Protein AF-A0A356BZJ9-F1 (afdb_monomer_lite)

Secondary structure (DSSP, 8-state):
-----S-TTHHHH--PPPHHHHHHHHHH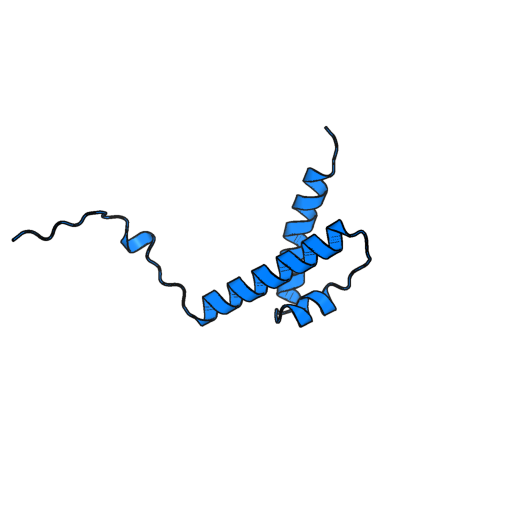HHHHHHHHHHHHHT----HHHHHHHHT--HHHHHHHHHHHHHHHHHHSS--

Structure (mmCIF, N/CA/C/O backbone):
data_AF-A0A356BZJ9-F1
#
_entry.id   AF-A0A356BZJ9-F1
#
loop_
_atom_site.group_PDB
_atom_site.id
_atom_site.type_symbol
_atom_site.label_atom_id
_atom_site.label_alt_id
_atom_site.label_comp_id
_atom_site.label_asym_id
_atom_site.label_entity_id
_atom_site.label_seq_id
_atom_site.pdbx_PDB_ins_code
_atom_site.Cartn_x
_atom_site.Cartn_y
_atom_site.Cartn_z
_atom_site.occupancy
_atom_site.B_iso_or_equiv
_atom_site.auth_seq_id
_atom_site.auth_comp_id
_atom_site.auth_asym_id
_atom_site.auth_atom_id
_atom_site.pdbx_PDB_model_num
ATOM 1 N N . GLY A 1 1 ? 10.188 12.627 -48.010 1.00 44.53 1 GLY A N 1
ATOM 2 C CA . GLY A 1 1 ? 8.904 12.845 -47.312 1.00 44.53 1 GLY A CA 1
ATOM 3 C C . GLY A 1 1 ? 9.181 13.346 -45.910 1.00 44.53 1 GLY A C 1
ATOM 4 O O . GLY A 1 1 ? 10.124 12.859 -45.301 1.00 44.53 1 GLY A O 1
ATOM 5 N N . LYS A 1 2 ? 8.441 14.349 -45.421 1.00 53.16 2 LYS A N 1
ATOM 6 C CA . LYS A 1 2 ? 8.619 14.887 -44.060 1.00 53.16 2 LYS A CA 1
ATOM 7 C C . LYS A 1 2 ? 7.910 13.975 -43.050 1.00 53.16 2 LYS A C 1
ATOM 9 O O . LYS A 1 2 ? 6.739 13.663 -43.239 1.00 53.16 2 LYS A O 1
ATOM 14 N N . LYS A 1 3 ? 8.630 13.541 -42.010 1.00 59.44 3 LYS A N 1
ATOM 15 C CA . LYS A 1 3 ? 8.103 12.740 -40.892 1.00 59.44 3 LYS A CA 1
ATOM 16 C C . LYS A 1 3 ? 7.080 13.597 -40.132 1.00 59.44 3 LYS A C 1
ATOM 18 O O . LYS A 1 3 ? 7.450 14.622 -39.567 1.00 59.44 3 LYS A O 1
ATOM 23 N N . LEU A 1 4 ? 5.804 13.217 -40.174 1.00 57.44 4 LEU A N 1
ATOM 24 C CA . LEU A 1 4 ? 4.746 13.838 -39.375 1.00 57.44 4 LEU A CA 1
ATOM 25 C C . LEU A 1 4 ? 4.953 13.433 -37.912 1.00 57.44 4 LEU A C 1
ATOM 27 O O . LEU A 1 4 ? 4.718 12.284 -37.553 1.00 57.44 4 LEU A O 1
ATOM 31 N N . VAL A 1 5 ? 5.429 14.364 -37.086 1.00 64.44 5 VAL A N 1
ATOM 32 C CA . VAL A 1 5 ? 5.433 14.210 -35.627 1.00 64.44 5 VAL A CA 1
ATOM 33 C C . VAL A 1 5 ? 4.053 14.645 -35.144 1.00 64.44 5 VAL A C 1
ATOM 35 O O . VAL A 1 5 ? 3.729 15.829 -35.174 1.00 64.44 5 VAL A O 1
ATOM 38 N N . THR A 1 6 ? 3.208 13.680 -34.788 1.00 69.38 6 THR A N 1
ATOM 39 C CA . THR A 1 6 ? 1.790 13.899 -34.456 1.00 69.38 6 THR A CA 1
ATOM 40 C C . THR A 1 6 ? 1.571 14.428 -33.039 1.00 69.38 6 THR A C 1
ATOM 42 O O . THR A 1 6 ? 0.523 15.010 -32.772 1.00 69.38 6 THR A O 1
ATOM 45 N N . ASN A 1 7 ? 2.553 14.285 -32.143 1.00 72.00 7 ASN A N 1
ATOM 46 C CA . ASN A 1 7 ? 2.526 14.887 -30.813 1.00 72.00 7 ASN A CA 1
ATOM 47 C C . ASN A 1 7 ? 3.962 15.115 -30.287 1.00 72.00 7 ASN A C 1
ATOM 49 O O . ASN A 1 7 ? 4.628 14.142 -29.933 1.00 72.00 7 ASN A O 1
ATOM 53 N N . PRO A 1 8 ? 4.448 16.369 -30.196 1.00 69.62 8 PRO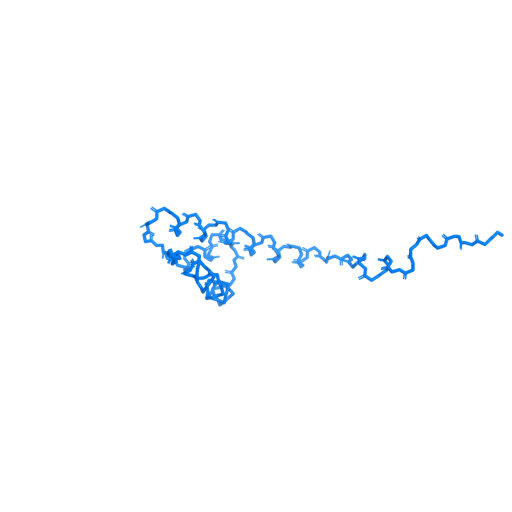 A N 1
ATOM 54 C CA . PRO A 1 8 ? 5.803 16.680 -29.724 1.00 69.62 8 PRO A CA 1
ATOM 55 C C . PRO A 1 8 ? 6.010 16.411 -28.224 1.00 69.62 8 PRO A C 1
ATOM 57 O O . PRO A 1 8 ? 7.134 16.490 -27.744 1.00 69.62 8 PRO A O 1
ATOM 60 N N . TYR A 1 9 ? 4.943 16.094 -27.484 1.00 73.94 9 TYR A N 1
ATOM 61 C CA . TYR A 1 9 ? 4.992 15.771 -26.060 1.00 73.94 9 TYR A CA 1
ATOM 62 C C . TYR A 1 9 ? 4.827 14.273 -25.776 1.00 73.94 9 TYR A C 1
ATOM 64 O O . TYR A 1 9 ? 4.937 13.879 -24.621 1.00 73.94 9 TYR A O 1
ATOM 72 N N . ALA A 1 10 ? 4.576 13.427 -26.785 1.00 69.31 10 ALA A N 1
ATOM 73 C CA . ALA A 1 10 ? 4.385 11.986 -26.580 1.00 69.31 10 ALA A CA 1
ATOM 74 C C . ALA A 1 10 ? 5.578 11.341 -25.855 1.00 69.31 10 ALA A C 1
ATOM 76 O O . ALA A 1 10 ? 5.389 10.592 -24.905 1.00 69.31 10 ALA A O 1
ATOM 77 N N . GLU A 1 11 ? 6.802 11.744 -26.202 1.00 65.31 11 GLU A N 1
ATOM 78 C CA . GLU A 1 11 ? 8.042 11.255 -25.581 1.00 65.31 11 GLU A CA 1
ATOM 79 C C . GLU A 1 11 ? 8.156 11.590 -24.080 1.00 65.31 11 GLU A C 1
ATOM 81 O O . GLU A 1 11 ? 8.906 10.944 -23.351 1.00 65.31 11 GLU A O 1
ATOM 86 N N . ILE A 1 12 ? 7.407 12.585 -23.592 1.00 68.62 12 ILE A N 1
ATOM 87 C CA . ILE A 1 12 ? 7.386 12.957 -22.169 1.00 68.62 12 ILE A CA 1
ATOM 88 C C . ILE A 1 12 ? 6.518 11.981 -21.365 1.00 68.62 12 ILE A C 1
ATOM 90 O O . ILE A 1 12 ? 6.798 11.747 -20.187 1.00 68.62 12 ILE A O 1
ATOM 94 N N . PHE A 1 13 ? 5.486 11.415 -21.996 1.00 66.88 13 PHE A N 1
ATOM 95 C CA . PHE A 1 13 ? 4.479 10.573 -21.350 1.00 66.88 13 PHE A CA 1
ATOM 96 C C . PHE A 1 13 ? 4.649 9.076 -21.651 1.00 66.88 13 PHE A C 1
ATOM 98 O O . PHE A 1 13 ? 4.231 8.262 -20.835 1.00 66.88 13 PHE A O 1
ATOM 105 N N . ASP A 1 14 ? 5.345 8.705 -22.731 1.00 62.81 14 ASP A N 1
ATOM 106 C CA . ASP A 1 14 ? 5.746 7.324 -23.058 1.00 62.81 14 ASP A CA 1
ATOM 107 C C . ASP A 1 14 ? 6.996 6.877 -22.276 1.00 62.81 14 ASP A C 1
ATOM 109 O O . ASP A 1 14 ? 7.918 6.242 -22.797 1.00 62.81 14 ASP A O 1
ATOM 113 N N . LYS A 1 15 ? 7.061 7.200 -20.981 1.00 67.50 15 LYS A N 1
ATOM 114 C CA . LYS A 1 15 ? 8.072 6.590 -20.116 1.00 67.50 15 LYS A CA 1
ATOM 115 C C . LYS A 1 15 ? 7.624 5.175 -19.795 1.00 67.50 15 LYS A C 1
ATOM 117 O O . LYS A 1 15 ? 6.813 4.969 -18.896 1.00 67.50 15 LYS A O 1
ATOM 122 N N . ALA A 1 16 ? 8.166 4.211 -20.535 1.00 68.75 16 ALA A N 1
ATOM 123 C CA . ALA A 1 16 ? 8.024 2.802 -20.209 1.00 68.75 16 ALA A CA 1
ATOM 124 C C . ALA A 1 16 ? 8.461 2.578 -18.753 1.00 68.75 16 ALA A C 1
ATOM 126 O O . ALA A 1 16 ? 9.607 2.843 -18.382 1.00 68.75 16 ALA A O 1
ATOM 127 N N . VAL A 1 17 ? 7.522 2.136 -17.921 1.00 78.75 17 VAL A N 1
ATOM 128 C CA . VAL A 1 17 ? 7.802 1.707 -16.553 1.00 78.75 17 VAL A CA 1
ATOM 129 C C . VAL A 1 17 ? 8.542 0.377 -16.654 1.00 78.75 17 VAL A C 1
ATOM 131 O O . VAL A 1 17 ? 8.110 -0.514 -17.387 1.00 78.75 17 VAL A O 1
ATOM 134 N N . SER A 1 18 ? 9.683 0.248 -15.975 1.00 86.50 18 SER A N 1
ATOM 135 C CA . SER A 1 18 ? 10.405 -1.024 -15.979 1.00 86.50 18 SER A CA 1
ATOM 136 C C . SER A 1 18 ? 9.562 -2.110 -15.292 1.00 86.50 18 SER A C 1
ATOM 138 O O . SER A 1 18 ? 8.753 -1.780 -14.418 1.00 86.50 18 SER A O 1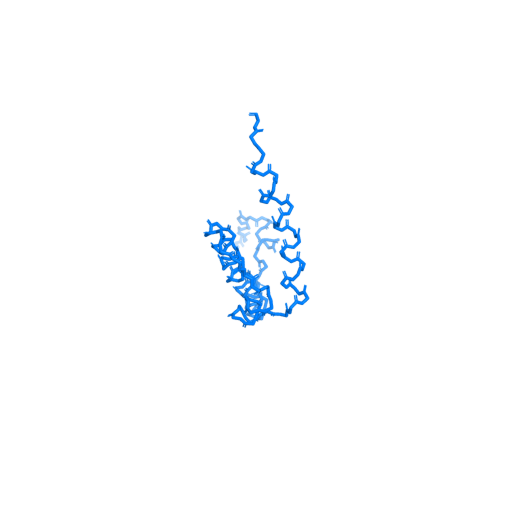
ATOM 140 N N . PRO A 1 19 ? 9.724 -3.397 -15.641 1.00 86.81 19 PRO A N 1
ATOM 141 C CA . PRO A 1 19 ? 8.976 -4.479 -15.001 1.00 86.81 19 PRO A CA 1
ATOM 142 C C . PRO A 1 19 ? 9.119 -4.491 -13.474 1.00 86.81 19 PRO A C 1
ATOM 144 O O . PRO A 1 19 ? 8.146 -4.725 -12.762 1.00 86.81 19 PRO A O 1
ATOM 147 N N . GLU A 1 20 ? 10.309 -4.170 -12.965 1.00 86.44 20 GLU A N 1
ATOM 148 C CA . GLU A 1 20 ? 10.585 -4.071 -11.530 1.00 86.44 20 GLU A CA 1
ATOM 149 C C . GLU A 1 20 ? 9.748 -2.957 -10.903 1.00 86.44 20 GLU A C 1
ATOM 151 O O . GLU A 1 20 ? 9.083 -3.160 -9.888 1.00 86.44 20 GLU A O 1
ATOM 156 N N . LYS A 1 21 ? 9.710 -1.789 -11.557 1.00 86.88 21 LYS A N 1
ATOM 157 C CA . LYS A 1 21 ? 8.936 -0.655 -11.065 1.00 86.88 21 LYS A CA 1
ATOM 158 C C . LYS A 1 21 ? 7.432 -0.910 -11.131 1.00 86.88 21 LYS A C 1
ATOM 160 O O . LYS A 1 21 ? 6.701 -0.457 -10.253 1.00 86.88 21 LYS A O 1
ATOM 165 N N . GLN A 1 22 ? 6.972 -1.642 -12.141 1.00 89.88 22 GLN A N 1
ATOM 166 C CA . GLN A 1 22 ? 5.581 -2.070 -12.226 1.00 89.88 22 GLN A CA 1
ATOM 167 C C . GLN A 1 22 ? 5.233 -3.026 -11.077 1.00 89.88 22 GLN A C 1
ATOM 169 O O . GLN A 1 22 ? 4.204 -2.840 -10.435 1.00 89.88 22 GLN A O 1
ATOM 174 N N . GLY A 1 23 ? 6.125 -3.965 -10.746 1.00 90.19 23 GLY A N 1
ATOM 175 C CA . GLY A 1 23 ? 5.957 -4.863 -9.602 1.00 90.19 23 GLY A CA 1
ATOM 176 C C . GLY A 1 23 ? 5.824 -4.122 -8.268 1.00 90.19 23 GLY A C 1
ATOM 177 O O . GLY A 1 23 ? 4.935 -4.439 -7.478 1.00 90.19 23 GLY A O 1
ATOM 178 N N . GLU A 1 24 ? 6.637 -3.086 -8.039 1.00 89.44 24 GLU A N 1
ATOM 179 C CA . GLU A 1 24 ? 6.514 -2.226 -6.850 1.00 89.44 24 GLU A CA 1
ATOM 180 C C . GLU A 1 24 ? 5.151 -1.520 -6.778 1.00 89.44 24 GLU A C 1
ATOM 182 O O . GLU A 1 24 ? 4.537 -1.442 -5.711 1.00 89.44 24 GLU A O 1
ATOM 187 N N . ILE A 1 25 ? 4.666 -1.003 -7.912 1.00 90.38 25 ILE A N 1
ATOM 188 C CA . ILE A 1 25 ? 3.363 -0.329 -8.002 1.00 90.38 25 ILE A CA 1
ATOM 189 C C . ILE A 1 25 ? 2.232 -1.317 -7.711 1.00 90.38 25 ILE A C 1
ATOM 191 O O . ILE A 1 25 ? 1.316 -1.005 -6.949 1.00 90.38 25 ILE A O 1
ATOM 195 N N . ASP A 1 26 ? 2.303 -2.515 -8.283 1.00 93.50 26 ASP A N 1
ATOM 196 C CA . ASP A 1 26 ? 1.288 -3.546 -8.099 1.00 93.50 26 ASP A CA 1
ATOM 197 C C . ASP A 1 26 ? 1.227 -4.007 -6.636 1.00 93.50 26 ASP A C 1
ATOM 199 O O . ASP A 1 26 ? 0.136 -4.155 -6.083 1.00 93.50 26 ASP A O 1
ATOM 203 N N . ALA A 1 27 ? 2.379 -4.163 -5.979 1.00 93.50 27 ALA A N 1
ATOM 204 C CA . ALA A 1 27 ? 2.457 -4.509 -4.562 1.00 93.50 27 ALA A CA 1
ATOM 205 C C . ALA A 1 27 ? 1.870 -3.407 -3.661 1.00 93.50 27 ALA A C 1
ATOM 207 O O . ALA A 1 27 ? 1.050 -3.686 -2.782 1.00 93.50 27 ALA A O 1
ATOM 208 N N . ALA A 1 28 ? 2.191 -2.139 -3.938 1.00 92.88 28 ALA A N 1
ATOM 209 C CA . ALA A 1 28 ? 1.603 -1.003 -3.231 1.00 92.88 28 ALA A CA 1
ATOM 210 C C . ALA A 1 28 ? 0.075 -0.924 -3.416 1.00 92.88 28 ALA A C 1
ATOM 212 O O . ALA A 1 28 ? -0.655 -0.640 -2.464 1.00 92.88 28 ALA A O 1
ATOM 213 N N . ASN A 1 29 ? -0.427 -1.215 -4.619 1.00 93.19 29 ASN A N 1
ATOM 214 C CA . ASN A 1 29 ? -1.863 -1.236 -4.901 1.00 93.19 29 ASN A CA 1
ATOM 215 C C . ASN A 1 29 ? -2.587 -2.363 -4.153 1.00 93.19 29 ASN A C 1
ATOM 217 O O . ASN A 1 29 ? -3.668 -2.127 -3.609 1.00 93.19 29 ASN A O 1
ATOM 221 N N . ARG A 1 30 ? -1.995 -3.566 -4.078 1.00 95.38 30 ARG A N 1
ATOM 222 C CA . ARG A 1 30 ? -2.543 -4.670 -3.270 1.00 95.38 30 ARG A CA 1
ATOM 223 C C . ARG A 1 30 ? -2.653 -4.270 -1.803 1.00 95.38 30 ARG A C 1
ATOM 225 O O . ARG A 1 30 ? -3.730 -4.387 -1.223 1.00 95.38 30 ARG A O 1
ATOM 232 N N . PHE A 1 31 ? -1.574 -3.727 -1.238 1.00 96.06 31 PHE A N 1
ATOM 233 C CA . PHE A 1 31 ? -1.559 -3.241 0.140 1.00 96.06 31 PHE A CA 1
ATOM 234 C C . PHE A 1 31 ? -2.664 -2.213 0.409 1.00 96.06 31 PHE A C 1
ATOM 236 O O . PHE A 1 31 ? -3.421 -2.347 1.368 1.00 96.06 31 PHE A O 1
ATOM 243 N N . LEU A 1 32 ? -2.799 -1.210 -0.463 1.00 93.69 32 LEU A N 1
ATOM 244 C CA . LEU A 1 32 ? -3.834 -0.180 -0.349 1.00 93.69 32 LEU A CA 1
ATOM 245 C C . LEU A 1 32 ? -5.248 -0.767 -0.349 1.00 93.69 32 LEU A C 1
ATOM 247 O O . LEU A 1 32 ? -6.081 -0.350 0.456 1.00 93.69 32 LEU A O 1
ATOM 251 N N . GLY A 1 33 ? -5.518 -1.730 -1.233 1.00 93.00 33 GLY A N 1
ATOM 252 C CA . GLY A 1 33 ? -6.812 -2.407 -1.295 1.00 93.00 33 GLY A CA 1
ATOM 253 C C . GLY A 1 33 ? -7.152 -3.132 0.007 1.00 93.00 33 GLY A C 1
ATOM 254 O O . GLY A 1 33 ? -8.271 -2.998 0.510 1.00 93.00 33 GLY A O 1
ATOM 255 N N . MET A 1 34 ? -6.180 -3.840 0.585 1.00 93.88 34 MET A N 1
ATOM 256 C CA . MET A 1 34 ? -6.355 -4.539 1.860 1.00 93.88 34 MET A CA 1
ATOM 257 C C . MET A 1 34 ? -6.549 -3.561 3.020 1.00 93.88 34 MET A C 1
ATOM 259 O O . MET A 1 34 ? -7.506 -3.703 3.777 1.00 93.88 34 MET A O 1
ATOM 263 N N . LEU A 1 35 ? -5.720 -2.516 3.107 1.00 92.31 35 LEU A N 1
ATOM 264 C CA . LEU A 1 35 ? -5.810 -1.495 4.152 1.00 92.31 35 LEU A CA 1
ATOM 265 C C . LEU A 1 35 ? -7.179 -0.803 4.169 1.00 92.31 35 LEU A C 1
ATOM 267 O O . LEU A 1 35 ? -7.785 -0.646 5.225 1.00 92.31 35 LEU A O 1
ATOM 271 N N . VAL A 1 36 ? -7.682 -0.390 3.002 1.00 91.31 36 VAL A N 1
ATOM 272 C CA . VAL A 1 36 ? -8.994 0.269 2.901 1.00 91.31 36 VAL A CA 1
ATOM 273 C C . VAL A 1 36 ? -10.123 -0.697 3.255 1.00 91.31 36 VAL A C 1
ATOM 275 O O . VAL A 1 36 ? -11.074 -0.299 3.924 1.00 91.31 36 VAL A O 1
ATOM 278 N N . SER A 1 37 ? -10.025 -1.960 2.833 1.00 91.38 37 SER A N 1
ATOM 279 C CA . SER A 1 37 ? -11.031 -2.980 3.151 1.00 91.38 37 SER A CA 1
ATOM 280 C C . SER A 1 37 ? -11.090 -3.257 4.654 1.00 91.38 37 SER A C 1
ATOM 282 O O . SER A 1 37 ? -12.173 -3.207 5.234 1.00 91.38 37 SER A O 1
ATOM 284 N N . ALA A 1 38 ? -9.931 -3.447 5.292 1.00 90.19 38 ALA A N 1
ATOM 285 C CA . ALA A 1 38 ? -9.819 -3.634 6.734 1.00 90.19 38 ALA A CA 1
ATOM 286 C C . ALA A 1 38 ? -10.365 -2.416 7.496 1.00 90.19 38 ALA A C 1
ATOM 288 O O . ALA A 1 38 ? -11.244 -2.558 8.342 1.00 90.19 38 ALA A O 1
ATOM 289 N N . HIS A 1 39 ? -9.960 -1.201 7.111 1.00 87.75 39 HIS A N 1
ATOM 290 C CA . HIS A 1 39 ? -10.470 0.036 7.717 1.00 87.75 39 HIS A CA 1
ATOM 291 C C . HIS A 1 39 ? -11.996 0.172 7.610 1.00 87.75 39 HIS A C 1
ATOM 293 O O . HIS A 1 39 ? -12.651 0.572 8.568 1.00 87.75 39 HIS A O 1
ATOM 299 N N . ASN A 1 40 ? -12.579 -0.175 6.460 1.00 87.62 40 ASN A N 1
ATOM 300 C CA . ASN A 1 40 ? -14.025 -0.082 6.244 1.00 87.62 40 ASN A CA 1
ATOM 301 C C . ASN A 1 40 ? -14.822 -1.186 6.952 1.00 87.62 40 ASN A C 1
ATOM 303 O O . ASN A 1 40 ? -16.001 -0.983 7.234 1.00 87.62 40 ASN A O 1
ATOM 307 N N . SER A 1 41 ? -14.208 -2.340 7.221 1.00 88.75 41 SER A N 1
ATOM 308 C CA . SER A 1 41 ? -14.850 -3.432 7.964 1.00 88.75 41 SER A CA 1
ATOM 309 C C . SER A 1 41 ? -15.060 -3.096 9.446 1.00 88.75 41 SER A C 1
ATOM 311 O O . SER A 1 41 ? -15.944 -3.660 10.085 1.00 88.75 41 SER A O 1
ATOM 313 N N . GLY A 1 42 ? -14.278 -2.151 9.983 1.00 82.56 42 GLY A N 1
ATOM 314 C CA . GLY A 1 42 ? -14.254 -1.835 11.411 1.00 82.56 42 GLY A CA 1
ATOM 315 C C . GLY A 1 42 ? -13.538 -2.888 12.266 1.00 82.56 42 GLY A C 1
ATOM 316 O O . GLY A 1 42 ? -13.558 -2.773 13.489 1.00 82.56 42 GLY A O 1
ATOM 317 N N . GLU A 1 43 ? -12.922 -3.896 11.644 1.00 83.19 43 GLU A N 1
ATOM 318 C CA . GLU A 1 43 ? -12.089 -4.891 12.317 1.00 83.19 43 GLU A CA 1
ATOM 319 C C . GLU A 1 43 ? -10.714 -4.306 12.675 1.00 83.19 43 GLU A C 1
ATOM 321 O O . GLU A 1 43 ? -10.181 -3.432 11.983 1.00 83.19 43 GLU A O 1
ATOM 326 N N . GLU A 1 44 ? -10.125 -4.793 13.769 1.00 85.56 44 GLU A N 1
ATOM 327 C CA . GLU A 1 44 ? -8.722 -4.512 14.075 1.00 85.56 44 GLU A CA 1
ATOM 328 C C . GLU A 1 44 ? -7.825 -5.260 13.083 1.00 85.56 44 GLU A C 1
ATOM 330 O O . GLU A 1 44 ? -8.025 -6.444 12.826 1.00 85.56 44 GLU A O 1
ATOM 335 N N . TYR A 1 45 ? -6.822 -4.572 12.537 1.00 89.38 45 TYR A N 1
ATOM 336 C CA . TYR A 1 45 ? -5.871 -5.146 11.587 1.00 89.38 45 TYR A CA 1
ATOM 337 C C . TYR A 1 45 ? -4.428 -4.870 12.011 1.00 89.38 45 TYR A C 1
ATOM 339 O O . TYR A 1 45 ? -4.109 -3.776 12.486 1.00 89.38 45 TYR A O 1
ATOM 347 N N . ASP A 1 46 ? -3.537 -5.842 11.789 1.00 94.12 46 ASP A N 1
ATOM 348 C CA . ASP A 1 46 ? -2.096 -5.653 11.949 1.00 94.12 46 ASP A CA 1
ATOM 349 C C . ASP A 1 46 ? -1.469 -5.207 10.624 1.00 94.12 46 ASP A C 1
ATOM 351 O O . ASP A 1 46 ? -1.450 -5.913 9.614 1.00 94.12 46 ASP A O 1
ATOM 355 N N . LEU A 1 47 ? -0.892 -4.008 10.641 1.00 93.81 47 LEU A N 1
ATOM 356 C CA . LEU A 1 47 ? -0.198 -3.434 9.498 1.00 93.81 47 LEU A CA 1
ATOM 357 C C . LEU A 1 47 ? 0.970 -4.304 9.006 1.00 93.81 47 LEU A C 1
ATOM 359 O O . LEU A 1 47 ? 1.295 -4.282 7.820 1.00 93.81 47 LEU A O 1
ATOM 363 N N . ARG A 1 48 ? 1.628 -5.041 9.907 1.00 95.81 48 ARG A N 1
ATOM 364 C CA . ARG A 1 48 ? 2.754 -5.919 9.577 1.00 95.81 48 ARG A CA 1
ATOM 365 C C . ARG A 1 48 ? 2.294 -7.150 8.806 1.00 95.81 48 ARG A C 1
ATOM 367 O O . ARG A 1 48 ? 2.984 -7.546 7.869 1.00 95.81 48 ARG A O 1
ATOM 374 N N . GLU A 1 49 ? 1.139 -7.706 9.158 1.00 95.62 49 GLU A N 1
ATOM 375 C CA . GLU A 1 49 ? 0.530 -8.824 8.430 1.00 95.62 49 GLU A CA 1
ATOM 376 C C . GLU A 1 49 ? 0.084 -8.374 7.037 1.00 95.62 49 GLU A C 1
ATOM 378 O O . GLU A 1 49 ? 0.486 -8.976 6.045 1.00 95.62 49 GLU A O 1
ATOM 383 N N . LEU A 1 50 ? -0.599 -7.228 6.937 1.00 95.00 50 LEU A N 1
ATOM 384 C CA . LEU A 1 50 ? -0.999 -6.660 5.642 1.00 95.00 50 LEU A CA 1
ATOM 385 C C . LEU A 1 50 ? 0.197 -6.352 4.727 1.00 95.00 50 LEU A C 1
ATOM 387 O O . LEU A 1 50 ? 0.124 -6.541 3.513 1.00 95.00 50 LEU A O 1
ATOM 391 N N . ALA A 1 51 ? 1.305 -5.864 5.291 1.00 96.25 51 ALA A N 1
ATOM 392 C CA . ALA A 1 51 ? 2.534 -5.622 4.538 1.00 96.25 51 ALA A CA 1
ATOM 393 C C . ALA A 1 51 ? 3.141 -6.931 4.011 1.00 96.25 51 ALA A C 1
ATOM 395 O O . ALA A 1 51 ? 3.571 -6.996 2.858 1.00 96.25 51 ALA A O 1
ATOM 396 N N . HIS A 1 52 ? 3.140 -7.972 4.848 1.00 96.25 52 HIS A N 1
ATOM 397 C CA . HIS A 1 52 ? 3.633 -9.293 4.484 1.00 96.25 52 HIS A CA 1
ATOM 398 C C . HIS A 1 52 ? 2.800 -9.913 3.357 1.00 96.25 52 HIS A C 1
ATOM 400 O O . HIS A 1 52 ? 3.370 -10.341 2.357 1.00 96.25 52 HIS A O 1
ATOM 406 N N . GLU A 1 53 ? 1.470 -9.883 3.469 1.00 94.88 53 GLU A N 1
ATOM 407 C CA . GLU A 1 53 ? 0.553 -10.395 2.442 1.00 94.88 53 GLU A CA 1
ATOM 408 C C . GLU A 1 53 ? 0.643 -9.624 1.118 1.00 94.88 53 GLU A C 1
ATOM 410 O O . GLU A 1 53 ? 0.474 -10.193 0.040 1.00 94.88 53 GLU A O 1
ATOM 415 N N . ALA A 1 54 ? 0.938 -8.323 1.176 1.00 94.31 54 ALA A N 1
ATOM 416 C CA . ALA A 1 54 ? 1.130 -7.499 -0.015 1.00 94.31 54 ALA A CA 1
ATOM 417 C C . ALA A 1 54 ? 2.489 -7.712 -0.694 1.00 94.31 54 ALA A C 1
ATOM 419 O O . ALA A 1 54 ? 2.669 -7.247 -1.825 1.00 94.31 54 ALA A O 1
ATOM 420 N N . GLU A 1 55 ? 3.421 -8.386 -0.016 1.00 95.06 55 GLU A N 1
ATOM 421 C CA . GLU A 1 55 ? 4.832 -8.501 -0.390 1.00 95.06 55 GLU A CA 1
ATOM 422 C C . GLU A 1 55 ? 5.531 -7.131 -0.478 1.00 95.06 55 GLU A C 1
ATOM 424 O O . GLU A 1 55 ? 6.334 -6.886 -1.380 1.00 95.06 55 GLU A O 1
ATOM 429 N N . ILE A 1 56 ? 5.233 -6.219 0.458 1.00 95.31 56 ILE A N 1
ATOM 430 C CA . ILE A 1 56 ? 5.917 -4.920 0.559 1.00 95.31 56 ILE A CA 1
ATOM 431 C C . ILE A 1 56 ? 6.740 -4.807 1.847 1.00 95.31 56 ILE A C 1
ATOM 433 O O . ILE A 1 56 ? 6.377 -5.391 2.872 1.00 95.31 56 ILE A O 1
ATOM 437 N N . PRO A 1 57 ? 7.831 -4.018 1.846 1.00 95.88 57 PRO A N 1
ATOM 438 C CA . PRO A 1 57 ? 8.548 -3.696 3.072 1.00 95.88 57 PRO A CA 1
ATOM 439 C C . PRO A 1 57 ? 7.627 -3.028 4.094 1.00 95.88 57 PRO A C 1
ATOM 441 O O . PRO A 1 57 ? 6.790 -2.186 3.750 1.00 95.88 57 PRO A O 1
ATOM 444 N N . TYR A 1 58 ? 7.807 -3.371 5.368 1.00 95.56 58 TYR A N 1
ATOM 445 C CA . TYR A 1 58 ? 6.981 -2.828 6.443 1.00 95.56 58 TYR A CA 1
ATOM 446 C C . TYR A 1 58 ? 7.119 -1.305 6.560 1.00 95.56 58 TYR A C 1
ATOM 448 O O . TYR A 1 58 ? 6.135 -0.608 6.791 1.00 95.56 58 TYR A O 1
ATOM 456 N N . GLU A 1 59 ? 8.317 -0.772 6.328 1.00 95.62 59 GLU A N 1
ATOM 457 C CA . GLU A 1 59 ? 8.580 0.666 6.314 1.00 95.62 59 G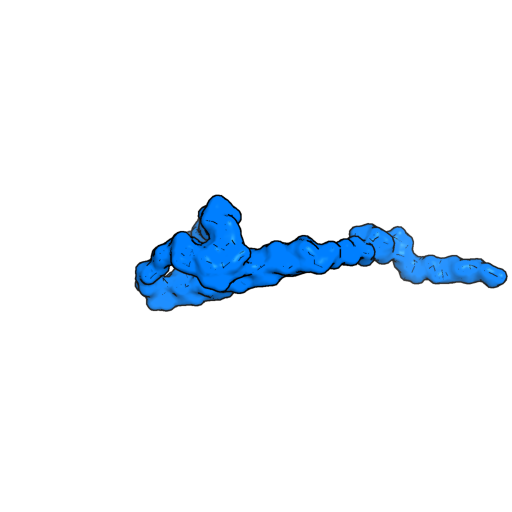LU A CA 1
ATOM 458 C C . GLU A 1 59 ? 7.736 1.367 5.237 1.00 95.62 59 GLU A C 1
ATOM 460 O O . GLU A 1 59 ? 7.085 2.378 5.501 1.00 95.62 59 GLU A O 1
ATOM 465 N N . THR A 1 60 ? 7.649 0.779 4.040 1.00 93.19 60 THR A N 1
ATOM 466 C CA . THR A 1 60 ? 6.806 1.286 2.947 1.00 93.19 60 THR A CA 1
ATOM 467 C C . THR A 1 60 ? 5.321 1.224 3.307 1.00 93.19 60 THR A C 1
ATOM 469 O O . THR A 1 60 ? 4.580 2.175 3.053 1.00 93.19 60 THR A O 1
ATOM 472 N N . ALA A 1 61 ? 4.875 0.141 3.948 1.00 95.12 61 ALA A N 1
ATOM 473 C CA . ALA A 1 61 ? 3.505 0.013 4.440 1.00 95.12 61 ALA A CA 1
ATOM 474 C C . ALA A 1 61 ? 3.147 1.114 5.455 1.00 95.12 61 ALA A C 1
ATOM 476 O O . ALA A 1 61 ? 2.072 1.710 5.369 1.00 95.12 61 ALA A O 1
ATOM 477 N N . GLN A 1 62 ? 4.060 1.430 6.382 1.00 95.44 62 GLN A N 1
ATOM 478 C CA . GLN A 1 62 ? 3.888 2.504 7.365 1.00 95.44 62 GLN A CA 1
ATOM 479 C C . GLN A 1 62 ? 3.754 3.881 6.714 1.00 95.44 62 GLN A C 1
ATOM 481 O O . GLN A 1 62 ? 2.869 4.659 7.089 1.00 95.44 62 GLN A O 1
ATOM 486 N N . GLU A 1 63 ? 4.599 4.187 5.729 1.00 93.69 63 GLU A N 1
ATOM 487 C CA . GLU A 1 63 ? 4.530 5.443 4.980 1.00 93.69 63 GLU A CA 1
ATOM 488 C C . GLU A 1 63 ? 3.184 5.577 4.259 1.00 93.69 63 GLU A C 1
ATOM 490 O O . GLU A 1 63 ? 2.480 6.582 4.422 1.00 93.69 63 GLU A O 1
ATOM 495 N N . ILE A 1 64 ? 2.779 4.537 3.522 1.00 91.75 64 ILE A N 1
ATOM 496 C CA . ILE A 1 64 ? 1.507 4.517 2.795 1.00 91.75 64 ILE A CA 1
ATOM 497 C C . ILE A 1 64 ? 0.333 4.684 3.766 1.00 91.75 64 ILE A C 1
ATOM 499 O O . ILE A 1 64 ? -0.516 5.556 3.559 1.00 91.75 64 ILE A O 1
ATOM 503 N N . ALA A 1 65 ? 0.292 3.910 4.852 1.00 92.00 65 ALA A N 1
ATOM 504 C CA . ALA A 1 65 ? -0.793 3.970 5.826 1.00 92.00 65 ALA A CA 1
ATOM 505 C C . ALA A 1 65 ? -0.900 5.345 6.494 1.00 92.00 65 ALA A C 1
ATOM 507 O O . ALA A 1 65 ? -1.995 5.900 6.580 1.00 92.00 65 ALA A O 1
ATOM 508 N N . THR A 1 66 ? 0.232 5.955 6.856 1.00 91.12 66 THR A N 1
ATOM 509 C CA . THR A 1 66 ? 0.274 7.310 7.428 1.00 91.12 66 THR A CA 1
ATOM 510 C C . THR A 1 66 ? -0.324 8.346 6.474 1.00 91.12 66 THR A C 1
ATOM 512 O O . THR A 1 66 ? -1.035 9.267 6.892 1.00 91.12 66 THR A O 1
ATOM 515 N N . HIS A 1 67 ? -0.043 8.229 5.174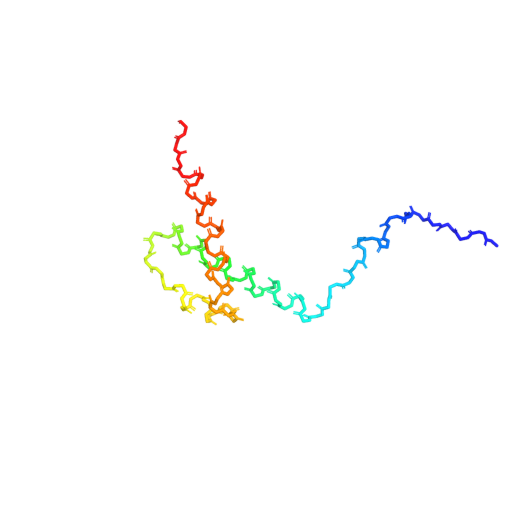 1.00 87.44 67 HIS A N 1
ATOM 516 C CA . HIS A 1 67 ? -0.593 9.134 4.167 1.00 87.44 67 HIS A CA 1
ATOM 517 C C . HIS A 1 67 ? -2.089 8.918 3.928 1.00 87.44 67 HIS A C 1
ATOM 519 O O . HIS A 1 67 ? -2.814 9.890 3.692 1.00 87.44 67 HIS A O 1
ATOM 525 N N . ILE A 1 68 ? -2.547 7.670 3.993 1.00 87.38 68 ILE A N 1
ATOM 526 C CA . ILE A 1 68 ? -3.935 7.291 3.732 1.00 87.38 68 ILE A CA 1
ATOM 527 C C . ILE A 1 68 ? -4.840 7.586 4.926 1.00 87.38 68 ILE A C 1
ATOM 529 O O . ILE A 1 68 ? -5.883 8.200 4.720 1.00 87.38 68 ILE A O 1
ATOM 533 N N . GLN A 1 69 ? -4.436 7.269 6.158 1.00 83.38 69 GLN A N 1
ATOM 534 C CA . GLN A 1 69 ? -5.216 7.564 7.370 1.00 83.38 69 GLN A CA 1
ATOM 535 C C . GLN A 1 69 ? -5.561 9.054 7.465 1.00 83.38 69 GLN A C 1
ATOM 537 O O . GLN A 1 69 ? -6.726 9.416 7.582 1.00 83.38 69 GLN A O 1
ATOM 542 N N . LYS A 1 70 ? -4.584 9.942 7.223 1.00 81.12 70 LYS A N 1
ATOM 543 C CA . LYS A 1 70 ? -4.817 11.401 7.167 1.00 81.12 70 LYS A CA 1
ATOM 544 C C . LYS A 1 70 ? -5.891 11.820 6.159 1.00 81.12 70 LYS A C 1
ATOM 546 O O . LYS A 1 70 ? -6.510 12.873 6.323 1.00 81.12 70 LYS A O 1
ATOM 551 N N . ARG A 1 71 ? -6.057 11.059 5.073 1.00 81.38 71 ARG A N 1
ATOM 552 C CA . ARG A 1 71 ? -7.096 11.302 4.066 1.00 81.38 71 ARG A CA 1
ATOM 553 C C . ARG A 1 71 ? -8.421 10.702 4.517 1.00 81.38 71 ARG A C 1
ATOM 555 O O . ARG A 1 71 ? -9.409 11.425 4.492 1.00 81.38 71 ARG A O 1
ATOM 562 N N . LEU A 1 72 ? -8.438 9.449 4.966 1.00 76.88 72 LEU A N 1
ATOM 563 C CA . LEU A 1 72 ? -9.645 8.769 5.443 1.00 76.88 72 LEU A CA 1
ATOM 564 C C . LEU A 1 72 ? -10.310 9.542 6.593 1.00 76.88 72 LEU A C 1
ATOM 566 O O . LEU A 1 72 ? -11.494 9.860 6.500 1.00 76.88 72 LEU A O 1
ATOM 570 N N . ASP A 1 73 ? -9.538 9.987 7.585 1.00 72.69 73 ASP A N 1
ATOM 571 C CA . ASP A 1 73 ? -10.036 10.766 8.728 1.00 72.69 73 ASP A CA 1
ATOM 572 C C . ASP A 1 73 ? -10.657 12.106 8.308 1.00 72.69 73 ASP A C 1
ATOM 574 O O . ASP A 1 73 ? -11.599 12.607 8.927 1.00 72.69 73 ASP A O 1
ATOM 578 N N . ARG A 1 74 ? -10.131 12.716 7.237 1.00 70.81 74 ARG A N 1
ATOM 579 C CA . ARG A 1 74 ? -10.642 13.988 6.710 1.00 70.81 74 ARG A CA 1
ATOM 580 C C . ARG A 1 74 ? -12.018 13.822 6.065 1.00 70.81 74 ARG A C 1
ATOM 582 O O . ARG A 1 74 ? -12.817 14.748 6.151 1.00 70.81 74 ARG A O 1
ATOM 589 N N . TYR A 1 75 ? -12.288 12.680 5.436 1.00 61.47 75 TYR A N 1
ATOM 590 C CA . TYR A 1 75 ? -13.571 12.400 4.782 1.00 61.47 75 TYR A CA 1
ATOM 591 C C . TYR A 1 75 ? -14.631 11.824 5.733 1.00 61.47 75 TYR A C 1
ATOM 593 O O . TYR A 1 75 ? -15.804 11.805 5.376 1.00 61.47 75 TYR A O 1
ATOM 601 N N . GLN A 1 76 ? -14.248 11.401 6.942 1.00 58.19 76 GLN A N 1
ATOM 602 C CA . GLN A 1 76 ? -15.179 10.917 7.969 1.00 58.19 76 GLN A CA 1
ATOM 603 C C . GLN A 1 76 ? -15.757 12.022 8.871 1.00 58.19 76 GLN A C 1
ATOM 605 O O . GLN A 1 76 ? -16.661 11.751 9.660 1.00 58.19 76 GLN A O 1
ATOM 610 N N . ARG A 1 77 ? -15.282 13.273 8.774 1.00 49.84 77 ARG A N 1
ATOM 611 C CA . ARG A 1 77 ? -15.896 14.393 9.504 1.00 49.84 77 ARG A CA 1
ATOM 612 C C . ARG A 1 77 ? -17.160 14.862 8.771 1.00 49.84 77 ARG A C 1
ATOM 614 O O . ARG A 1 77 ? -17.026 15.337 7.642 1.00 49.84 77 ARG A O 1
ATOM 621 N N . PRO A 1 78 ? -18.359 14.763 9.377 1.00 50.28 78 PRO A N 1
ATOM 622 C CA . PRO A 1 78 ? -19.545 15.381 8.805 1.00 50.28 78 PRO A CA 1
ATOM 623 C C . PRO A 1 78 ? -19.338 16.901 8.765 1.00 50.28 78 PRO A C 1
ATOM 625 O O . PRO A 1 78 ? -18.819 17.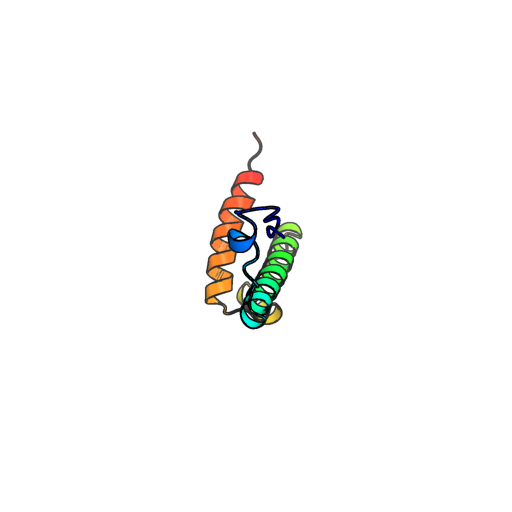482 9.722 1.00 50.28 78 PRO A O 1
ATOM 628 N N . GLN A 1 79 ? -19.685 17.510 7.630 1.00 50.31 79 GLN A N 1
ATOM 629 C CA . GLN A 1 79 ? -19.908 18.955 7.528 1.00 50.31 79 GLN A CA 1
ATOM 630 C C . GLN A 1 79 ? -21.166 19.328 8.311 1.00 50.31 79 GLN A C 1
ATOM 632 O O . GLN A 1 79 ? -22.140 18.541 8.234 1.00 50.31 79 GLN A O 1
#

pLDDT: mean 82.66, std 14.03, range [44.53, 96.25]

Radius of gyration: 18.86 Å; chains: 1; bounding box: 30×29×61 Å

Foldseek 3Di:
DDDDPPDPCVVVVPPDQDPVNVLVVQLLVQLVVVLVVCVVVVHDDDLVVSCVVSVHDSVVSVVSCVVVVVVVVVVPDDD

Sequence (79 aa):
GKKLVTNPYAEIFDKAVSPEKQGEIDAANRFLGMLVSAHNSGEEYDLRELAHEAEIPYETAQEIATHIQKRLDRYQRPQ